Protein AF-A0A931CNA1-F1 (afdb_monomer_lite)

Organism: NCBI:txid2935737

Sequence (121 aa):
MSKTGTVSLHSNSYEVDPLLAGTTVELVYGPFDLDGDITVNNHQGNPAGTAKPVNIGRHVHAKVTNAVKDNDTAANISTGINYLDFVATRHRQSLTAAPISFADIHEQNTSIGTEPKDDFQ

Structure (mmCIF, N/CA/C/O backbone):
data_AF-A0A931CNA1-F1
#
_entry.id   AF-A0A931CNA1-F1
#
loop_
_atom_site.group_PDB
_atom_site.id
_atom_site.type_symbol
_atom_site.label_atom_id
_atom_site.label_alt_id
_atom_site.label_comp_id
_atom_site.label_asym_id
_atom_site.label_entity_id
_atom_site.label_seq_id
_atom_site.pdbx_PDB_ins_code
_atom_site.Cartn_x
_atom_site.Cartn_y
_atom_site.Cartn_z
_atom_site.occupancy
_atom_site.B_iso_or_equiv
_atom_site.auth_seq_id
_atom_site.auth_comp_id
_atom_site.auth_asym_id
_atom_site.auth_atom_id
_atom_site.pdbx_PDB_model_num
ATOM 1 N N . MET A 1 1 ? -10.492 -17.160 24.725 1.00 32.91 1 MET A N 1
ATOM 2 C CA . MET A 1 1 ? -10.740 -16.676 23.351 1.00 32.91 1 MET A CA 1
ATOM 3 C C . MET A 1 1 ? -10.072 -15.320 23.217 1.00 32.91 1 MET A C 1
ATOM 5 O O . MET A 1 1 ? -10.343 -14.472 24.056 1.00 32.91 1 MET A O 1
ATOM 9 N N . SER A 1 2 ? -9.144 -15.151 22.271 1.00 45.97 2 SER A N 1
ATOM 10 C CA . SER A 1 2 ? -8.494 -13.853 22.036 1.00 45.97 2 SER A CA 1
ATOM 11 C C . SER A 1 2 ? -9.507 -12.921 21.373 1.00 45.97 2 SER A C 1
ATOM 13 O O . SER A 1 2 ? -10.116 -13.302 20.375 1.00 45.97 2 SER A O 1
ATOM 15 N N . LYS A 1 3 ? -9.775 -11.759 21.970 1.00 56.44 3 LYS A N 1
ATOM 16 C CA . LYS A 1 3 ? -10.768 -10.800 21.473 1.00 56.44 3 LYS A CA 1
ATOM 17 C C . LYS A 1 3 ? -10.078 -9.866 20.483 1.00 56.44 3 LYS A C 1
ATOM 19 O O . LYS A 1 3 ? -9.614 -8.805 20.870 1.00 56.44 3 LYS A O 1
ATOM 24 N N . THR A 1 4 ? -9.946 -10.289 19.234 1.00 63.53 4 THR A N 1
ATOM 25 C CA . THR A 1 4 ? -9.288 -9.483 18.201 1.00 63.53 4 THR A CA 1
ATOM 26 C C . THR A 1 4 ? -10.152 -8.273 17.829 1.00 63.53 4 THR A C 1
ATOM 28 O O . THR A 1 4 ? -11.357 -8.417 17.615 1.00 63.53 4 THR A O 1
ATOM 31 N N . GLY A 1 5 ? -9.557 -7.078 17.778 1.00 80.00 5 GLY A N 1
ATOM 32 C CA . GLY A 1 5 ? -10.201 -5.889 17.223 1.00 80.00 5 GLY A CA 1
ATOM 33 C C . GLY A 1 5 ? -10.021 -5.882 15.708 1.00 80.00 5 GLY A C 1
ATOM 34 O O . GLY A 1 5 ? -8.894 -5.818 15.229 1.00 80.00 5 GLY A O 1
ATOM 35 N N . THR A 1 6 ? -11.105 -5.965 14.938 1.00 84.75 6 THR A N 1
ATOM 36 C CA . THR A 1 6 ? -11.053 -5.880 13.469 1.00 84.75 6 THR A CA 1
ATOM 37 C C . THR A 1 6 ? -11.851 -4.675 13.001 1.00 84.75 6 THR A C 1
ATOM 39 O O . THR A 1 6 ? -12.973 -4.455 13.457 1.00 84.75 6 THR A O 1
ATOM 42 N N . VAL A 1 7 ? -11.279 -3.909 12.076 1.00 86.25 7 VAL A N 1
ATOM 43 C CA . VAL A 1 7 ? -11.902 -2.732 11.464 1.00 86.25 7 VAL A CA 1
ATOM 44 C C . VAL A 1 7 ? -11.904 -2.870 9.946 1.00 86.25 7 VAL A C 1
ATOM 46 O O . VAL A 1 7 ? -11.016 -3.492 9.365 1.00 86.25 7 VAL A O 1
ATOM 49 N N . SER A 1 8 ? -12.923 -2.315 9.294 1.00 86.00 8 SER A N 1
ATOM 50 C CA . SER A 1 8 ? -13.053 -2.337 7.835 1.00 86.00 8 SER A CA 1
ATOM 51 C C . SER A 1 8 ? -12.809 -0.948 7.251 1.00 86.00 8 SER A C 1
ATOM 53 O O . SER A 1 8 ? -13.367 0.033 7.738 1.00 86.00 8 SER A O 1
ATOM 55 N N . LEU A 1 9 ? -12.008 -0.868 6.190 1.00 85.56 9 LEU A N 1
ATOM 56 C CA . LEU A 1 9 ? -11.682 0.362 5.466 1.00 85.56 9 LEU A CA 1
ATOM 57 C C . LEU A 1 9 ? -11.598 0.039 3.969 1.00 85.56 9 LEU A C 1
ATOM 59 O O . LEU A 1 9 ? -10.847 -0.844 3.582 1.00 85.56 9 LEU A O 1
ATOM 63 N N . HIS A 1 10 ? -12.358 0.732 3.116 1.00 79.56 10 HIS A N 1
ATOM 64 C CA . HIS A 1 10 ? -12.372 0.510 1.654 1.00 79.56 10 HIS A CA 1
ATOM 65 C C . HIS A 1 10 ? -12.577 -0.955 1.215 1.00 79.56 10 HIS A C 1
ATOM 67 O O . HIS A 1 10 ? -12.004 -1.394 0.225 1.00 79.56 10 HIS A O 1
ATOM 73 N N . SER A 1 11 ? -13.422 -1.711 1.924 1.00 79.62 11 SER A N 1
ATOM 74 C CA . SER A 1 11 ? -13.625 -3.167 1.735 1.00 79.62 11 SER A CA 1
ATOM 75 C C . SER A 1 11 ? -12.432 -4.050 2.123 1.00 79.62 11 SER A C 1
ATOM 77 O O . SER A 1 11 ? -12.532 -5.272 2.039 1.00 79.62 11 SER A O 1
ATOM 79 N N . ASN A 1 12 ? -11.345 -3.452 2.609 1.00 84.44 12 ASN A N 1
ATOM 80 C CA . ASN A 1 12 ? -10.248 -4.153 3.254 1.00 84.44 12 ASN A CA 1
ATOM 81 C C . ASN A 1 12 ? -10.547 -4.319 4.745 1.00 84.44 12 ASN A C 1
ATOM 83 O O . ASN A 1 12 ? -11.297 -3.543 5.345 1.00 84.44 12 ASN A O 1
ATOM 87 N N . SER A 1 13 ? -9.947 -5.340 5.346 1.00 88.06 13 SER A N 1
ATOM 88 C CA . SER A 1 13 ? -10.046 -5.615 6.778 1.00 88.06 13 SER A CA 1
ATOM 89 C C . SER A 1 13 ? -8.675 -5.511 7.423 1.00 88.06 13 SER A C 1
ATOM 91 O O . SER A 1 13 ? -7.717 -6.118 6.937 1.00 88.06 13 SER A O 1
ATOM 93 N N . TYR A 1 14 ? -8.607 -4.782 8.533 1.00 87.94 14 TYR A N 1
ATOM 94 C CA . TYR A 1 14 ? -7.389 -4.567 9.300 1.00 87.94 14 TYR A CA 1
ATOM 95 C C . TYR A 1 14 ? -7.575 -5.020 10.745 1.00 87.94 14 TYR A C 1
ATOM 97 O O . TYR A 1 14 ? -8.630 -4.825 11.354 1.00 87.94 14 TYR A O 1
ATOM 105 N N . GLU A 1 15 ? -6.534 -5.626 11.293 1.00 88.94 15 GLU A N 1
ATOM 106 C CA . GLU A 1 15 ? -6.423 -5.988 12.696 1.00 88.94 15 GLU A CA 1
ATOM 107 C C . GLU A 1 15 ? -5.805 -4.823 13.470 1.00 88.94 15 GLU A C 1
ATOM 109 O O . GLU A 1 15 ? -4.766 -4.281 13.088 1.00 88.94 15 GLU A O 1
ATOM 114 N N . VAL A 1 16 ? -6.464 -4.437 14.556 1.00 87.75 16 VAL A N 1
ATOM 115 C CA . VAL A 1 16 ? -6.004 -3.418 15.502 1.00 87.75 16 VAL A CA 1
ATOM 116 C C . VAL A 1 16 ? -5.776 -4.055 16.868 1.00 87.75 16 VAL A C 1
ATOM 118 O O . VAL A 1 16 ? -6.155 -5.204 17.105 1.00 87.75 16 VAL A O 1
ATOM 121 N N . ASP A 1 17 ? -5.169 -3.299 17.783 1.00 85.38 17 ASP A N 1
ATOM 122 C CA . ASP A 1 17 ? -4.959 -3.760 19.153 1.00 85.38 17 ASP A CA 1
ATOM 123 C C . ASP A 1 17 ? -6.296 -4.218 19.789 1.00 85.38 17 ASP A C 1
ATOM 125 O O . ASP A 1 17 ? -7.261 -3.446 19.822 1.00 85.38 17 ASP A O 1
ATOM 129 N N . PRO A 1 18 ? -6.377 -5.457 20.315 1.00 84.19 18 PRO A N 1
ATOM 130 C CA . PRO A 1 18 ? -7.500 -5.955 21.110 1.00 84.19 18 PRO A CA 1
ATOM 131 C C . PRO A 1 18 ? -8.019 -5.005 22.199 1.00 84.19 18 PRO A C 1
ATOM 133 O O . PRO A 1 18 ? -9.212 -5.022 22.506 1.00 84.19 18 PRO A O 1
ATOM 136 N N . LEU A 1 19 ? -7.157 -4.172 22.791 1.00 84.38 19 LEU A N 1
ATOM 137 C CA . LEU A 1 19 ? -7.530 -3.182 23.809 1.00 84.38 19 LEU A CA 1
ATOM 138 C C . LEU A 1 19 ? -8.435 -2.072 23.256 1.00 84.38 19 LEU A C 1
ATOM 140 O O . LEU A 1 19 ? -9.178 -1.450 24.014 1.00 84.38 19 LEU A O 1
ATOM 144 N N . LEU A 1 20 ? -8.407 -1.852 21.941 1.00 81.31 20 LEU A N 1
ATOM 145 C CA . LEU A 1 20 ? -9.260 -0.905 21.223 1.00 81.31 20 LEU A CA 1
ATOM 146 C C . LEU A 1 20 ? -10.570 -1.555 20.738 1.00 81.31 20 LEU A C 1
ATOM 148 O O . LEU A 1 20 ? -11.403 -0.906 20.108 1.00 81.31 20 LEU A O 1
ATOM 152 N N . ALA A 1 21 ? -10.797 -2.841 21.022 1.00 81.06 21 ALA A N 1
ATOM 153 C CA . ALA A 1 21 ? -12.013 -3.524 20.603 1.00 81.06 21 ALA A CA 1
ATOM 154 C C . ALA A 1 21 ? -13.252 -2.957 21.323 1.00 81.06 21 ALA A C 1
ATOM 156 O O . ALA A 1 21 ? -13.421 -3.117 22.535 1.00 81.06 21 ALA A O 1
ATOM 157 N N . GLY A 1 22 ? -14.171 -2.369 20.552 1.00 79.38 22 GLY A N 1
ATOM 158 C CA . GLY A 1 22 ? -15.407 -1.763 21.058 1.00 79.38 22 GLY A CA 1
ATOM 159 C C . GLY A 1 22 ? -15.316 -0.258 21.318 1.00 79.38 22 GLY A C 1
ATOM 160 O O . GLY A 1 22 ? -16.266 0.311 21.852 1.00 79.38 22 GLY A O 1
ATOM 161 N N . THR A 1 23 ? -14.212 0.388 20.938 1.00 83.69 23 THR A N 1
ATOM 162 C CA . THR A 1 23 ? -14.068 1.847 20.954 1.00 83.69 23 THR A CA 1
ATOM 163 C C . THR A 1 23 ? -13.988 2.403 19.532 1.00 83.69 23 THR A C 1
ATOM 165 O O . THR A 1 23 ? -13.645 1.697 18.583 1.00 83.69 23 THR A O 1
ATOM 168 N N . THR A 1 24 ? -14.344 3.679 19.370 1.00 86.25 24 THR A N 1
ATOM 169 C CA . THR A 1 24 ? -14.180 4.384 18.094 1.00 86.25 24 THR A CA 1
ATOM 170 C C . THR A 1 24 ? -12.717 4.783 17.919 1.00 86.25 24 THR A C 1
ATOM 172 O O . THR A 1 24 ? -12.126 5.395 18.812 1.00 86.25 24 THR A O 1
ATOM 175 N N . VAL A 1 25 ? -12.154 4.457 16.758 1.00 89.00 25 VAL A N 1
ATOM 176 C CA . VAL A 1 25 ? -10.773 4.768 16.377 1.00 89.00 25 VAL A CA 1
ATOM 177 C C . VAL A 1 25 ? -10.748 5.490 15.036 1.00 89.00 25 VAL A C 1
ATOM 179 O O . VAL A 1 25 ? -11.625 5.287 14.196 1.00 89.00 25 VAL A O 1
ATOM 182 N N . GLU A 1 26 ? -9.733 6.317 14.831 1.00 90.94 26 GLU A N 1
ATOM 183 C CA . GLU A 1 26 ? -9.472 6.986 13.562 1.00 90.94 26 GLU A CA 1
ATOM 184 C C . GLU A 1 26 ? -8.338 6.264 12.831 1.00 90.94 26 GLU A C 1
ATOM 186 O O . GLU A 1 26 ? -7.327 5.902 13.432 1.00 90.94 26 GLU A O 1
ATOM 191 N N . LEU A 1 27 ? -8.510 6.048 11.528 1.00 90.31 27 LEU A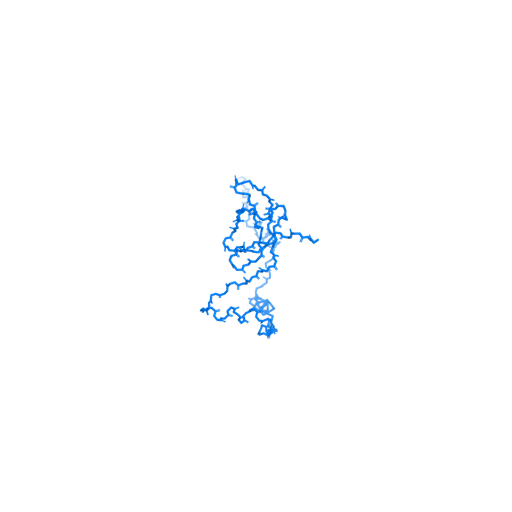 N 1
ATOM 192 C CA . LEU A 1 27 ? -7.527 5.391 10.668 1.00 90.31 27 LEU A CA 1
ATOM 193 C C . LEU A 1 27 ? -6.925 6.436 9.732 1.00 90.31 27 LEU A C 1
ATOM 195 O O . LEU A 1 27 ? -7.627 6.989 8.883 1.00 90.31 27 LEU A O 1
ATOM 199 N N . VAL A 1 28 ? -5.628 6.691 9.876 1.00 90.81 28 VAL A N 1
ATOM 200 C CA . VAL A 1 28 ? -4.866 7.580 8.995 1.00 90.81 28 VAL A CA 1
ATOM 201 C C . VAL A 1 28 ? -4.113 6.721 7.989 1.00 90.81 28 VAL A C 1
ATOM 203 O O . VAL A 1 28 ? -3.311 5.869 8.369 1.00 90.81 28 VAL A O 1
ATOM 206 N N . TYR A 1 29 ? -4.388 6.940 6.707 1.00 89.00 29 TYR A N 1
ATOM 207 C CA . TYR A 1 29 ? -3.819 6.173 5.602 1.00 89.00 29 TYR A CA 1
ATOM 208 C C . TYR A 1 29 ? -3.582 7.074 4.385 1.00 89.00 29 TYR A C 1
ATOM 210 O O . TYR A 1 29 ? -4.208 8.129 4.235 1.00 89.00 29 TYR A O 1
ATOM 218 N N . GLY A 1 30 ? -2.679 6.647 3.503 1.00 86.94 30 GLY A N 1
ATOM 219 C CA . GLY A 1 30 ? -2.495 7.262 2.194 1.00 86.94 30 GLY A CA 1
ATOM 220 C C . GLY A 1 30 ? -3.518 6.710 1.193 1.00 86.94 30 GLY A C 1
ATOM 221 O O . GLY A 1 30 ? -3.671 5.497 1.098 1.00 86.94 30 GLY A O 1
ATOM 222 N N . PRO A 1 31 ? -4.199 7.542 0.384 1.00 82.19 31 PRO A N 1
ATOM 223 C CA . PRO A 1 31 ? -5.253 7.069 -0.524 1.00 82.19 31 PRO A CA 1
ATOM 224 C C . PRO A 1 31 ? -4.764 6.099 -1.614 1.00 82.19 31 PRO A C 1
ATOM 226 O O . PRO A 1 31 ? -5.571 5.370 -2.184 1.00 82.19 31 PRO A O 1
ATOM 229 N N . PHE A 1 32 ? -3.463 6.094 -1.913 1.00 78.94 32 PHE A N 1
ATOM 230 C CA . PHE A 1 32 ? -2.850 5.227 -2.926 1.00 78.94 32 PHE A CA 1
ATOM 231 C C . PHE A 1 32 ? -2.073 4.049 -2.332 1.00 78.94 32 PHE A C 1
ATOM 233 O O . PHE A 1 32 ? -1.622 3.192 -3.085 1.00 78.94 32 PHE A O 1
ATOM 240 N N . ASP A 1 33 ? -1.917 4.013 -1.008 1.00 79.38 33 ASP A N 1
ATOM 241 C CA . ASP A 1 33 ? -1.150 2.994 -0.303 1.00 79.38 33 ASP A CA 1
ATOM 242 C C . ASP A 1 33 ? -1.967 2.460 0.878 1.00 79.38 33 ASP A C 1
ATOM 244 O O . ASP A 1 33 ? -1.902 2.960 2.001 1.00 79.38 33 ASP A O 1
ATOM 248 N N . LEU A 1 34 ? -2.807 1.472 0.567 1.00 81.62 34 LEU A N 1
ATOM 249 C CA . LEU A 1 34 ? -3.640 0.751 1.533 1.00 81.62 34 LEU A CA 1
ATOM 250 C C . LEU A 1 34 ? -2.935 -0.495 2.100 1.00 81.62 34 LEU A C 1
ATOM 252 O O . LEU A 1 34 ? -3.476 -1.124 3.014 1.00 81.62 34 LEU A O 1
ATOM 256 N N . ASP A 1 35 ? -1.763 -0.836 1.555 1.00 76.81 35 ASP A N 1
ATOM 257 C CA . ASP A 1 35 ? -0.927 -1.972 1.963 1.00 76.81 35 ASP A CA 1
ATOM 258 C C . ASP A 1 35 ? 0.160 -1.543 2.961 1.00 76.81 35 ASP A C 1
ATOM 260 O O . ASP A 1 35 ? 0.673 -2.378 3.709 1.00 76.81 35 ASP A O 1
ATOM 264 N N . GLY A 1 36 ? 0.507 -0.253 2.969 1.00 75.38 36 GLY A N 1
ATOM 265 C CA . GLY A 1 36 ? 1.474 0.359 3.872 1.00 75.38 36 GLY A CA 1
ATOM 266 C C . GLY A 1 36 ? 0.979 0.576 5.307 1.00 75.38 36 GLY A C 1
ATOM 267 O O . GLY A 1 36 ? -0.041 0.044 5.750 1.00 75.38 36 GLY A O 1
ATOM 268 N N . ASP A 1 37 ? 1.739 1.377 6.057 1.00 80.62 37 ASP A N 1
ATOM 269 C CA . ASP A 1 37 ? 1.502 1.618 7.482 1.00 80.62 37 ASP A CA 1
ATOM 270 C C . ASP A 1 37 ? 0.251 2.477 7.719 1.00 80.62 37 ASP A C 1
ATOM 272 O O . ASP A 1 37 ? 0.258 3.702 7.567 1.00 80.62 37 ASP A O 1
ATOM 276 N N . ILE A 1 38 ? -0.829 1.834 8.162 1.00 86.75 38 ILE A N 1
ATOM 277 C CA . ILE A 1 38 ? -2.051 2.522 8.581 1.00 86.75 38 ILE A CA 1
ATOM 278 C C . ILE A 1 38 ? -1.966 2.832 10.069 1.00 86.75 38 ILE A C 1
ATOM 280 O O . ILE A 1 38 ? -1.977 1.932 10.913 1.00 86.75 38 ILE A O 1
ATOM 284 N N . THR A 1 39 ? -1.919 4.118 10.404 1.00 89.62 39 THR A N 1
ATOM 285 C CA . THR A 1 39 ? -1.859 4.562 11.801 1.00 89.62 39 THR A CA 1
ATOM 286 C C . THR A 1 39 ? -3.257 4.567 12.406 1.00 89.62 39 THR A C 1
ATOM 288 O O . THR A 1 39 ? -4.200 5.100 11.819 1.00 89.62 39 THR A O 1
ATOM 291 N N . VAL A 1 40 ? -3.383 3.989 13.596 1.00 89.50 40 VAL A N 1
ATOM 292 C CA . VAL A 1 40 ? -4.609 3.984 14.391 1.00 89.50 40 VAL A CA 1
ATOM 293 C C . VAL A 1 40 ? -4.474 5.041 15.473 1.00 89.50 40 VAL A C 1
ATOM 295 O O . VAL A 1 40 ? -3.611 4.932 16.344 1.00 89.50 40 VAL A O 1
ATOM 298 N N . ASN A 1 41 ? -5.356 6.031 15.455 1.00 89.69 41 ASN A N 1
ATOM 299 C CA . ASN A 1 41 ? -5.495 7.004 16.528 1.00 89.69 41 ASN A CA 1
ATOM 300 C C . ASN A 1 41 ? -6.735 6.679 17.364 1.00 89.69 41 ASN A C 1
ATOM 302 O O . ASN A 1 41 ? -7.733 6.149 16.871 1.00 89.69 41 ASN A O 1
ATOM 306 N N . ASN A 1 42 ? -6.694 7.009 18.650 1.00 83.12 42 ASN A N 1
ATOM 307 C CA . ASN A 1 42 ? -7.894 6.993 19.474 1.00 83.12 42 ASN A CA 1
ATOM 308 C C . ASN A 1 42 ? -8.825 8.163 19.095 1.00 83.12 42 ASN A C 1
ATOM 310 O O . ASN A 1 42 ? -8.420 9.101 18.414 1.00 83.12 42 ASN A O 1
ATOM 314 N N . HIS A 1 43 ? -10.057 8.161 19.606 1.00 80.19 43 HIS A N 1
ATOM 315 C CA . HIS A 1 43 ? -11.018 9.258 19.407 1.00 80.19 43 HIS A CA 1
ATOM 316 C C . HIS A 1 43 ? -10.521 10.642 19.900 1.00 80.19 43 HIS A C 1
ATOM 318 O O . HIS A 1 43 ? -11.129 11.669 19.619 1.00 80.19 43 HIS A O 1
ATOM 324 N N . GLN A 1 44 ? -9.435 10.705 20.674 1.00 82.56 44 GLN A N 1
ATOM 325 C CA . GLN A 1 44 ? -8.821 11.963 21.113 1.00 82.56 44 GLN A CA 1
ATOM 326 C C . GLN A 1 44 ? -7.686 12.424 20.180 1.00 82.56 44 GLN A C 1
ATOM 328 O O . GLN A 1 44 ? -7.011 13.399 20.502 1.00 82.56 44 GLN A O 1
ATOM 333 N N . GLY A 1 45 ? -7.450 11.728 19.063 1.00 81.94 45 GLY A N 1
ATOM 334 C CA . GLY A 1 45 ? -6.383 12.024 18.106 1.00 81.94 45 GLY A CA 1
ATOM 335 C C . GLY A 1 45 ? -4.988 11.555 18.538 1.00 81.94 45 GLY A C 1
ATOM 336 O O . GLY A 1 45 ? -4.007 11.884 17.875 1.00 81.94 45 GLY A O 1
ATOM 337 N N . ASN A 1 46 ? -4.866 10.791 19.630 1.00 84.75 46 ASN A N 1
ATOM 338 C CA . ASN A 1 46 ? -3.577 10.262 20.080 1.00 84.75 46 ASN A CA 1
ATOM 339 C C . ASN A 1 46 ? -3.256 8.942 19.366 1.00 84.75 46 ASN A C 1
ATOM 341 O O . ASN A 1 46 ? -4.144 8.089 19.269 1.00 84.75 46 ASN A O 1
ATOM 345 N N . PRO A 1 47 ? -1.996 8.719 18.956 1.00 85.19 47 PRO A N 1
ATOM 346 C CA . PRO A 1 47 ? -1.589 7.475 18.319 1.00 85.19 47 PRO A CA 1
ATOM 347 C C . PRO A 1 47 ? -1.748 6.303 19.290 1.00 85.19 47 PRO A C 1
ATOM 349 O O . PRO A 1 47 ? -1.224 6.318 20.405 1.00 85.19 47 PRO A O 1
ATOM 352 N N . ALA A 1 48 ? -2.497 5.296 18.857 1.00 83.56 48 ALA A N 1
ATOM 353 C CA . ALA A 1 48 ? -2.830 4.095 19.615 1.00 83.56 48 ALA A CA 1
ATOM 354 C C . ALA A 1 48 ? -2.185 2.826 19.028 1.00 83.56 48 ALA A C 1
ATO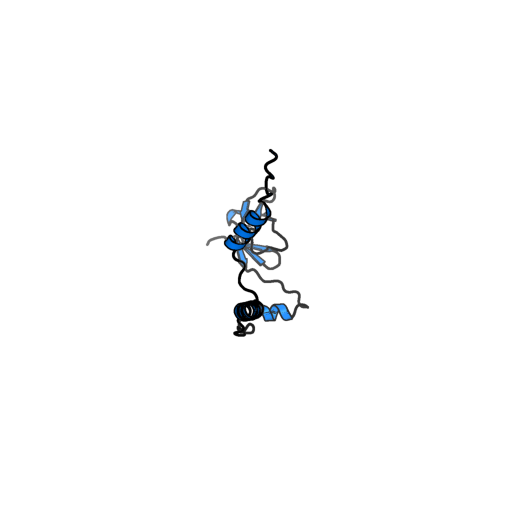M 356 O O . ALA A 1 48 ? -2.235 1.773 19.658 1.00 83.56 48 ALA A O 1
ATOM 357 N N . GLY A 1 49 ? -1.561 2.917 17.850 1.00 85.06 49 GLY A N 1
ATOM 358 C CA . GLY A 1 49 ? -0.802 1.832 17.230 1.00 85.06 49 GLY A CA 1
ATOM 359 C C . GLY A 1 49 ? -0.888 1.853 15.706 1.00 85.06 49 GLY A C 1
ATOM 360 O O . GLY A 1 49 ? -1.314 2.842 15.112 1.00 85.06 49 GLY A O 1
ATOM 361 N N . THR A 1 50 ? -0.511 0.739 15.082 1.00 86.25 50 THR A N 1
ATOM 362 C CA . THR A 1 50 ? -0.581 0.537 13.626 1.00 86.25 50 THR A CA 1
ATOM 363 C C . THR A 1 50 ? -1.510 -0.635 13.328 1.00 86.25 50 THR A C 1
ATOM 365 O O . THR A 1 50 ? -1.459 -1.657 14.018 1.00 86.25 50 THR A O 1
ATOM 368 N N . ALA A 1 51 ? -2.363 -0.496 12.316 1.00 87.94 51 ALA A N 1
ATOM 369 C CA . ALA A 1 51 ? -3.275 -1.545 11.888 1.00 87.94 51 ALA A CA 1
ATOM 370 C C . ALA A 1 51 ? -2.564 -2.508 10.929 1.00 87.94 51 ALA A C 1
ATOM 372 O O . ALA A 1 51 ? -1.877 -2.076 10.004 1.00 87.94 51 ALA A O 1
ATOM 373 N N . LYS A 1 52 ? -2.746 -3.817 11.125 1.00 86.25 52 LYS A N 1
ATOM 374 C CA . LYS A 1 52 ? -2.188 -4.845 10.237 1.00 86.25 52 LYS A CA 1
ATOM 375 C C . LYS A 1 52 ? -3.220 -5.277 9.201 1.00 86.25 52 LYS A C 1
ATOM 377 O O . LYS A 1 52 ? -4.336 -5.620 9.589 1.00 86.25 52 LYS A O 1
ATOM 382 N N . PRO A 1 53 ? -2.888 -5.311 7.906 1.00 84.19 53 PRO A N 1
ATOM 383 C CA . PRO A 1 53 ? -3.818 -5.801 6.902 1.00 84.19 53 PRO A CA 1
ATOM 384 C C . PRO A 1 53 ? -4.067 -7.304 7.041 1.00 84.19 53 PRO A C 1
ATOM 386 O O . PRO A 1 53 ? -3.132 -8.100 7.092 1.00 84.19 53 PRO A O 1
ATOM 389 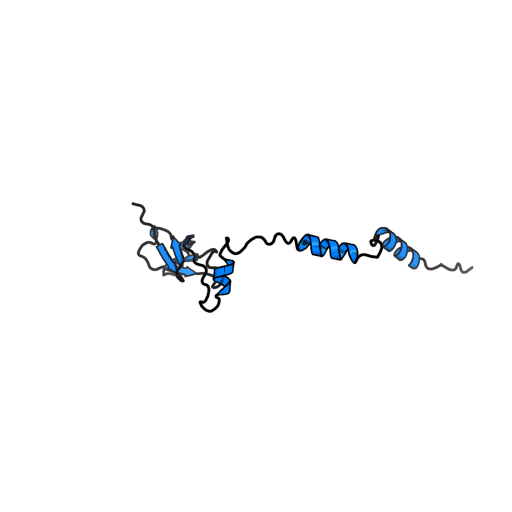N N . VAL A 1 54 ? -5.343 -7.687 7.067 1.00 82.12 54 VAL A N 1
ATOM 390 C CA . VAL A 1 54 ? -5.792 -9.089 7.117 1.00 82.12 54 VAL A CA 1
ATOM 391 C C . VA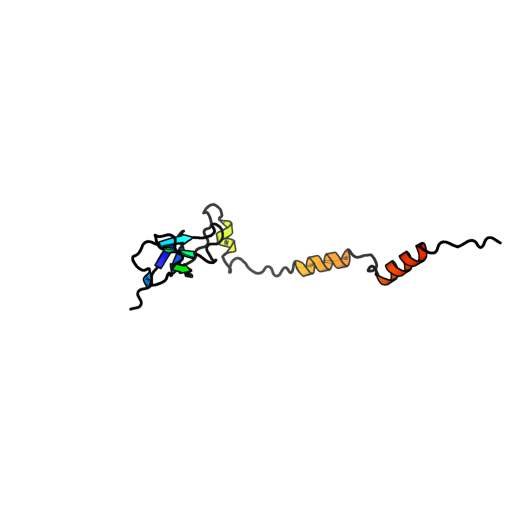L A 1 54 ? -6.300 -9.536 5.751 1.00 82.12 54 VAL A C 1
ATOM 393 O O . VAL A 1 54 ? -5.980 -10.626 5.284 1.00 82.12 54 VAL A O 1
ATOM 396 N N . ASN A 1 55 ? -7.094 -8.689 5.097 1.00 77.94 55 ASN A N 1
ATOM 397 C CA . ASN A 1 55 ? -7.581 -8.920 3.743 1.00 77.94 55 ASN A CA 1
ATOM 398 C C . ASN A 1 55 ? -7.533 -7.597 2.985 1.00 77.94 55 ASN A C 1
ATOM 400 O O . ASN A 1 55 ? -8.232 -6.655 3.363 1.00 77.94 55 ASN A O 1
ATOM 404 N N . ILE A 1 56 ? -6.702 -7.545 1.946 1.00 76.75 56 ILE A N 1
ATOM 405 C CA . ILE A 1 56 ? -6.618 -6.407 1.039 1.00 76.75 56 ILE A CA 1
ATOM 406 C C . ILE A 1 56 ? -7.030 -6.875 -0.352 1.00 76.75 56 ILE A C 1
ATOM 408 O O . ILE A 1 56 ? -6.375 -7.722 -0.965 1.00 76.75 56 ILE A O 1
ATOM 412 N N . GLY A 1 57 ? -8.125 -6.314 -0.853 1.00 70.25 57 GLY A N 1
ATOM 413 C CA . GLY A 1 57 ? -8.539 -6.483 -2.235 1.00 70.25 57 GLY A CA 1
ATOM 414 C C . GLY A 1 57 ? -7.955 -5.374 -3.103 1.00 70.25 57 GLY A C 1
ATOM 415 O O . GLY A 1 57 ? -8.077 -4.193 -2.785 1.00 70.25 57 GLY A O 1
ATOM 416 N N . ARG A 1 58 ? -7.387 -5.723 -4.262 1.00 68.69 58 ARG A N 1
ATOM 417 C CA . ARG A 1 58 ? -7.129 -4.722 -5.304 1.00 68.69 58 ARG A CA 1
ATOM 418 C C . ARG A 1 58 ? -8.463 -4.246 -5.869 1.00 68.69 58 ARG A C 1
ATOM 420 O O . ARG A 1 58 ? -9.175 -5.017 -6.511 1.00 68.69 58 ARG A O 1
ATOM 427 N N . HIS A 1 59 ? -8.797 -2.975 -5.660 1.00 64.75 59 HIS A N 1
ATOM 428 C CA . HIS A 1 59 ? -9.985 -2.397 -6.274 1.00 64.75 59 HIS A CA 1
ATOM 429 C C . HIS A 1 59 ? -9.691 -2.027 -7.730 1.00 64.75 59 HIS A C 1
ATOM 431 O O . HIS A 1 59 ? -8.997 -1.056 -8.028 1.00 64.75 59 HIS A O 1
ATOM 437 N N . VAL A 1 60 ? -10.232 -2.820 -8.649 1.00 63.16 60 VAL A N 1
ATOM 438 C CA . VAL A 1 60 ? -10.232 -2.535 -10.083 1.00 63.16 60 VAL A CA 1
ATOM 439 C C . VAL A 1 60 ? -11.619 -2.064 -10.477 1.00 63.16 60 VAL A C 1
ATOM 441 O O . VAL A 1 60 ? -12.609 -2.768 -10.297 1.00 63.16 60 VAL A O 1
ATOM 444 N N . HIS A 1 61 ? -11.699 -0.844 -11.006 1.00 60.41 61 HIS A N 1
ATOM 445 C CA . HIS A 1 61 ? -12.961 -0.304 -11.495 1.00 60.41 61 HIS A CA 1
ATOM 446 C C . HIS A 1 61 ? -13.531 -1.238 -12.574 1.00 60.41 61 HIS A C 1
ATOM 448 O O . HIS A 1 61 ? -12.793 -1.672 -13.454 1.00 60.41 61 HIS A O 1
ATOM 454 N N . ALA A 1 62 ? -14.839 -1.517 -12.555 1.00 62.38 62 ALA A N 1
ATOM 455 C CA . ALA A 1 62 ? -15.465 -2.511 -13.442 1.00 62.38 62 ALA A CA 1
ATOM 456 C C . ALA A 1 62 ? -15.222 -2.251 -14.945 1.00 62.38 62 ALA A C 1
ATOM 458 O O . ALA A 1 62 ? -15.164 -3.175 -15.752 1.00 62.38 62 ALA A O 1
ATOM 459 N N . LYS A 1 63 ? -15.021 -0.980 -15.321 1.00 68.12 63 LYS A N 1
ATOM 460 C CA . LYS A 1 63 ? -14.668 -0.565 -16.694 1.00 68.12 63 LYS A CA 1
ATOM 461 C C . LYS A 1 63 ? -13.215 -0.886 -17.091 1.00 68.12 63 LYS A C 1
ATOM 463 O O . LYS A 1 63 ? -12.852 -0.745 -18.252 1.00 68.12 63 LYS A O 1
ATOM 468 N N . VAL A 1 64 ? -12.381 -1.304 -16.143 1.00 65.50 64 VAL A N 1
ATOM 469 C CA . VAL A 1 64 ? -10.979 -1.701 -16.331 1.00 65.50 64 VAL A CA 1
ATOM 470 C C . VAL A 1 64 ? -10.913 -3.229 -16.402 1.00 65.50 64 VAL A C 1
ATOM 472 O O . VAL A 1 64 ? -10.277 -3.902 -15.595 1.00 65.50 64 VAL A O 1
ATOM 475 N N . THR A 1 65 ? -11.597 -3.790 -17.400 1.00 62.41 65 THR A N 1
ATOM 476 C CA . THR A 1 65 ? -11.720 -5.241 -17.623 1.00 62.41 65 THR A CA 1
ATOM 477 C C . THR A 1 65 ? -10.361 -5.934 -17.790 1.00 62.41 65 THR A C 1
ATOM 479 O O . THR A 1 65 ? -10.205 -7.096 -17.427 1.00 62.41 65 THR A O 1
ATOM 482 N N . ASN A 1 66 ? -9.347 -5.210 -18.276 1.00 62.81 66 ASN A N 1
ATOM 483 C CA . ASN A 1 66 ? -8.003 -5.750 -18.493 1.00 62.81 66 ASN A CA 1
ATOM 484 C C . ASN A 1 66 ? -7.213 -5.959 -17.193 1.00 62.81 66 ASN A C 1
ATOM 486 O O . ASN A 1 66 ? -6.366 -6.843 -17.148 1.00 62.81 66 ASN A O 1
ATOM 490 N N . ALA A 1 67 ? -7.495 -5.196 -16.133 1.00 60.03 67 ALA A N 1
ATOM 491 C CA . ALA A 1 67 ? -6.730 -5.292 -14.889 1.00 60.03 67 ALA A CA 1
ATOM 492 C C . ALA A 1 67 ? -7.055 -6.567 -14.088 1.00 60.03 67 ALA A C 1
ATOM 494 O O . ALA A 1 67 ? -6.197 -7.092 -13.387 1.00 60.03 67 ALA A O 1
ATOM 495 N N . VAL A 1 68 ? -8.263 -7.119 -14.251 1.00 61.03 68 VAL A N 1
ATOM 496 C CA . VAL A 1 68 ? -8.618 -8.447 -13.715 1.00 61.03 68 VAL A CA 1
ATOM 497 C C . VAL A 1 68 ? -7.803 -9.548 -14.404 1.00 61.03 68 VAL A C 1
ATOM 499 O O . VAL A 1 68 ? -7.392 -10.506 -13.760 1.00 61.03 68 VAL A O 1
ATOM 502 N N . LYS A 1 69 ? -7.537 -9.386 -15.706 1.00 59.94 69 LYS A N 1
ATOM 503 C CA . LYS A 1 69 ? -6.788 -10.342 -16.533 1.00 59.94 69 LYS A CA 1
ATOM 504 C C . LYS A 1 69 ? -5.281 -10.311 -16.261 1.00 59.94 69 LYS A C 1
ATOM 506 O O . LYS A 1 69 ? -4.628 -11.336 -16.378 1.00 59.94 69 LYS A O 1
ATOM 511 N N . ASP A 1 70 ? -4.749 -9.148 -15.892 1.00 60.88 70 ASP A N 1
ATOM 512 C CA . ASP A 1 70 ? -3.335 -8.957 -15.536 1.00 60.88 70 ASP A CA 1
ATOM 513 C C . ASP A 1 70 ? -2.973 -9.612 -14.191 1.00 60.88 70 ASP A C 1
ATOM 515 O O . ASP A 1 70 ? -1.870 -10.122 -14.008 1.00 60.88 70 ASP A O 1
ATOM 519 N N . ASN A 1 71 ? -3.934 -9.663 -13.261 1.00 61.50 71 ASN A N 1
ATOM 520 C CA . ASN A 1 71 ? -3.765 -10.315 -11.961 1.00 61.50 71 ASN A CA 1
ATOM 521 C C . ASN A 1 71 ? -3.917 -11.848 -12.023 1.00 61.50 71 ASN A C 1
ATOM 523 O O . ASN A 1 71 ? -3.636 -12.537 -11.043 1.00 61.50 71 ASN A O 1
ATOM 527 N N . ASP A 1 72 ? -4.377 -12.386 -13.155 1.00 63.69 72 ASP A N 1
ATOM 528 C CA . ASP A 1 72 ? -4.458 -13.822 -13.388 1.00 63.69 72 ASP A CA 1
ATOM 529 C C . ASP A 1 72 ? -3.081 -14.348 -13.813 1.00 63.69 72 ASP A C 1
ATOM 531 O O . ASP A 1 72 ? -2.661 -14.242 -14.967 1.00 63.69 72 ASP A O 1
ATOM 535 N N . THR A 1 73 ? -2.363 -14.935 -12.855 1.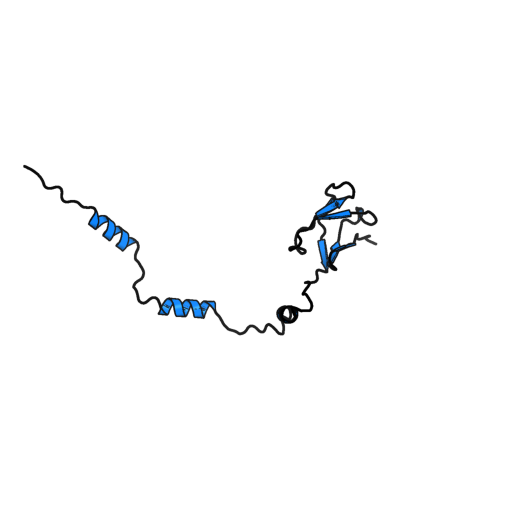00 60.16 73 THR A N 1
ATOM 536 C CA . THR A 1 73 ? -1.028 -15.511 -13.068 1.00 60.16 73 THR A CA 1
ATOM 537 C C . THR A 1 73 ? -1.040 -16.657 -14.089 1.00 60.16 73 THR A C 1
ATOM 539 O O . THR A 1 73 ? -0.006 -16.941 -14.686 1.00 60.16 73 THR A O 1
ATOM 542 N N . ALA A 1 74 ? -2.190 -17.302 -14.332 1.00 61.72 74 ALA A N 1
ATOM 543 C CA . ALA A 1 74 ? -2.327 -18.329 -15.364 1.00 61.72 74 ALA A CA 1
ATOM 544 C C . ALA A 1 74 ? -2.500 -17.726 -16.770 1.00 61.72 74 ALA A C 1
ATOM 546 O O . ALA A 1 74 ? -2.081 -18.335 -17.755 1.00 61.72 74 ALA A O 1
ATOM 547 N N . ALA A 1 75 ? -3.080 -16.526 -16.871 1.00 60.56 75 ALA A N 1
ATOM 548 C CA . ALA A 1 75 ? -3.186 -15.775 -18.122 1.00 60.56 75 ALA A CA 1
ATOM 549 C C . ALA A 1 75 ? -1.900 -15.003 -18.458 1.00 60.56 75 ALA A C 1
ATOM 551 O O . ALA A 1 75 ? -1.598 -14.798 -19.636 1.00 60.56 75 ALA A O 1
ATOM 552 N N . ASN A 1 76 ? -1.123 -14.609 -17.446 1.00 59.91 76 ASN A N 1
ATOM 553 C CA . ASN A 1 76 ? 0.188 -13.983 -17.606 1.00 59.91 76 ASN A CA 1
ATOM 554 C C . ASN A 1 76 ? 1.278 -15.045 -17.827 1.00 59.91 76 ASN A C 1
ATOM 556 O O . ASN A 1 76 ? 2.202 -15.229 -17.033 1.00 59.91 76 ASN A O 1
ATOM 560 N N . ILE A 1 77 ? 1.134 -15.798 -18.918 1.00 64.31 77 ILE A N 1
ATOM 561 C CA . ILE A 1 77 ? 2.175 -16.709 -19.383 1.00 64.31 77 ILE A CA 1
ATOM 562 C C . ILE A 1 77 ? 3.429 -15.900 -19.713 1.00 64.31 77 ILE A C 1
ATOM 564 O O . ILE A 1 77 ? 3.396 -14.987 -20.539 1.00 64.31 77 ILE A O 1
ATOM 568 N N . SER A 1 78 ? 4.548 -16.261 -19.081 1.00 68.81 78 SER A N 1
ATOM 569 C CA . SER A 1 78 ? 5.854 -15.712 -19.437 1.00 68.81 78 SER A CA 1
ATOM 570 C C . SER A 1 78 ? 6.075 -15.951 -20.925 1.00 68.81 78 SER A C 1
ATOM 572 O O . SER A 1 78 ? 6.210 -17.089 -21.372 1.00 68.81 78 SER A O 1
ATOM 574 N N . THR A 1 79 ? 6.081 -14.874 -21.707 1.00 77.19 79 THR A N 1
ATOM 575 C CA . THR A 1 79 ? 6.184 -14.932 -23.171 1.00 77.19 79 THR A CA 1
ATOM 576 C C . THR A 1 79 ? 7.520 -15.516 -23.638 1.00 77.19 79 THR A C 1
ATOM 578 O O . THR A 1 79 ? 7.710 -15.742 -24.830 1.00 77.19 79 THR A O 1
ATOM 581 N N . GLY A 1 80 ? 8.467 -15.731 -22.714 1.00 81.50 80 GLY A N 1
ATOM 582 C CA . GLY A 1 80 ? 9.833 -16.158 -23.002 1.00 81.50 80 GLY A CA 1
ATOM 583 C C . GLY A 1 80 ? 10.667 -15.074 -23.690 1.00 81.50 80 GLY A C 1
ATOM 584 O O . GLY A 1 80 ? 11.822 -15.317 -24.030 1.00 81.50 80 GLY A O 1
ATOM 585 N N . ILE A 1 81 ? 10.109 -13.875 -23.898 1.00 85.25 81 ILE A N 1
ATOM 586 C CA . ILE A 1 81 ? 10.789 -12.787 -24.597 1.00 85.25 81 ILE A CA 1
ATOM 587 C C . ILE A 1 81 ? 11.715 -12.071 -23.615 1.00 85.25 81 ILE A C 1
ATOM 589 O O . ILE A 1 81 ? 11.282 -11.299 -22.760 1.00 85.25 81 ILE A O 1
ATOM 593 N N . ASN A 1 82 ? 13.019 -12.296 -23.769 1.00 84.25 82 ASN A N 1
ATOM 594 C CA . ASN A 1 82 ? 14.040 -11.553 -23.042 1.00 84.25 82 ASN A CA 1
ATOM 595 C C . ASN A 1 82 ? 14.319 -10.214 -23.743 1.00 84.25 82 ASN A C 1
ATOM 597 O O . ASN A 1 82 ? 15.235 -10.080 -24.556 1.00 84.25 82 ASN A O 1
ATOM 601 N N . TYR A 1 83 ? 13.500 -9.210 -23.432 1.00 88.75 83 TYR A N 1
ATOM 602 C CA . TYR A 1 83 ? 13.636 -7.866 -24.000 1.00 88.75 83 TYR A CA 1
ATOM 603 C C . TYR A 1 83 ? 14.998 -7.227 -23.704 1.00 88.75 83 TYR A C 1
ATOM 605 O O . TYR A 1 83 ? 15.510 -6.484 -24.541 1.00 88.75 83 TYR A O 1
ATOM 613 N N . LEU A 1 84 ? 15.603 -7.525 -22.549 1.00 89.75 84 LEU A N 1
ATOM 614 C CA . LEU A 1 84 ? 16.891 -6.950 -22.169 1.00 89.75 84 LEU A CA 1
ATOM 615 C C . LEU A 1 84 ? 18.012 -7.452 -23.082 1.00 89.75 84 LEU A C 1
ATOM 617 O O . LEU A 1 84 ? 18.822 -6.654 -23.550 1.00 89.75 84 LEU A O 1
ATOM 621 N N . ASP A 1 85 ? 18.011 -8.746 -23.398 1.00 90.69 85 ASP A N 1
ATOM 622 C CA . ASP A 1 85 ? 18.980 -9.333 -24.324 1.00 90.69 85 ASP A CA 1
ATOM 623 C C . ASP A 1 85 ? 18.788 -8.824 -25.762 1.00 90.69 85 ASP A C 1
ATOM 625 O O . ASP A 1 85 ? 19.758 -8.514 -26.459 1.00 90.69 85 ASP A O 1
ATOM 629 N N . PHE A 1 86 ? 17.537 -8.628 -26.192 1.00 93.06 86 PHE A N 1
ATOM 630 C CA . PHE A 1 86 ? 17.237 -8.042 -27.500 1.00 93.06 86 PHE A CA 1
ATOM 631 C C . PHE A 1 86 ? 17.759 -6.601 -27.621 1.00 93.06 86 PHE A C 1
ATOM 633 O O . PHE A 1 86 ? 18.420 -6.249 -28.603 1.00 93.06 86 PHE A O 1
ATOM 640 N N . VAL A 1 87 ? 17.520 -5.772 -26.601 1.00 94.38 87 VAL A N 1
ATOM 641 C CA . VAL A 1 87 ? 18.027 -4.393 -26.542 1.00 94.38 87 VAL A CA 1
ATOM 642 C C . VAL A 1 87 ? 19.555 -4.376 -26.477 1.00 94.38 87 VAL A C 1
ATOM 644 O O . VAL A 1 87 ? 20.181 -3.632 -27.232 1.00 94.38 87 VAL A O 1
ATOM 647 N N . ALA A 1 88 ? 20.173 -5.227 -25.653 1.00 92.81 88 ALA A N 1
ATOM 648 C CA . ALA A 1 88 ? 21.628 -5.333 -25.543 1.00 92.81 88 ALA A CA 1
ATOM 649 C C . ALA A 1 88 ? 22.283 -5.789 -26.857 1.00 92.81 88 ALA A C 1
ATOM 651 O O . ALA A 1 88 ? 23.350 -5.302 -27.236 1.00 92.81 88 ALA A O 1
ATOM 652 N N . THR A 1 89 ? 21.647 -6.707 -27.583 1.00 93.44 89 THR A N 1
ATOM 653 C CA . THR A 1 89 ? 22.105 -7.170 -28.898 1.00 93.44 89 THR A CA 1
ATOM 654 C C . THR A 1 89 ? 22.026 -6.058 -29.934 1.00 93.44 89 THR A C 1
ATOM 656 O O . THR A 1 89 ? 23.025 -5.783 -30.599 1.00 93.44 89 THR A O 1
ATOM 659 N N . ARG A 1 90 ? 20.896 -5.347 -30.008 1.00 92.56 90 ARG A N 1
ATOM 660 C CA . ARG A 1 90 ? 20.748 -4.188 -30.898 1.00 92.56 90 ARG A CA 1
ATOM 661 C C . ARG A 1 90 ? 21.760 -3.090 -30.573 1.00 92.56 90 ARG A C 1
ATOM 663 O O . ARG A 1 90 ? 22.351 -2.523 -31.486 1.00 92.56 90 ARG A O 1
ATOM 670 N N . HIS A 1 91 ? 21.983 -2.819 -29.288 1.00 88.94 91 HIS A N 1
ATOM 671 C CA . HIS A 1 91 ? 22.987 -1.864 -28.834 1.00 88.94 91 HIS A CA 1
ATOM 672 C C . HIS A 1 91 ? 24.378 -2.262 -29.343 1.00 88.94 91 HIS A C 1
ATOM 674 O O . HIS A 1 91 ? 25.004 -1.487 -30.058 1.00 88.94 91 HIS A O 1
ATOM 680 N N . ARG A 1 92 ? 24.823 -3.503 -29.100 1.00 87.62 92 ARG A N 1
ATOM 681 C CA . ARG A 1 92 ? 26.119 -4.005 -29.596 1.00 87.62 92 ARG A CA 1
ATOM 682 C C . ARG A 1 92 ? 26.267 -3.901 -31.115 1.00 87.62 92 ARG A C 1
ATOM 684 O O . ARG A 1 92 ? 27.333 -3.534 -31.583 1.00 87.62 92 ARG A O 1
ATOM 691 N N . GLN A 1 93 ? 25.210 -4.188 -31.874 1.00 87.06 93 GLN A N 1
ATOM 692 C CA . GLN A 1 93 ? 25.217 -4.057 -33.336 1.00 87.06 93 GLN A CA 1
ATOM 693 C C . GLN A 1 93 ? 25.271 -2.597 -33.807 1.00 87.06 93 GLN A C 1
ATOM 695 O O . GLN A 1 93 ? 25.822 -2.317 -34.866 1.00 87.06 93 GLN A O 1
ATOM 700 N N . SER A 1 94 ? 24.694 -1.672 -33.036 1.00 85.06 94 SER A N 1
ATOM 701 C CA . SER A 1 94 ? 24.729 -0.237 -33.336 1.00 85.06 94 SER A CA 1
ATOM 702 C C . SER A 1 94 ? 26.067 0.424 -32.997 1.00 85.06 94 SER A C 1
ATOM 704 O O . SER A 1 94 ? 26.393 1.464 -33.564 1.00 85.06 94 SER A O 1
ATOM 706 N N . LEU A 1 95 ? 26.860 -0.177 -32.102 1.00 81.25 95 LEU A N 1
ATOM 707 C CA . LEU A 1 95 ? 28.213 0.279 -31.792 1.00 81.25 95 LEU A CA 1
ATOM 708 C C . LEU A 1 95 ? 29.170 -0.170 -32.907 1.00 81.25 95 LEU A C 1
ATOM 710 O O . LEU A 1 95 ? 29.836 -1.194 -32.809 1.00 81.25 95 LEU A O 1
ATOM 714 N N . THR A 1 96 ? 29.237 0.613 -33.982 1.00 66.88 96 THR A N 1
ATOM 715 C CA . THR A 1 96 ? 30.212 0.440 -35.076 1.00 66.88 96 THR A CA 1
ATOM 716 C C . THR A 1 96 ? 31.537 1.166 -34.827 1.00 66.88 96 THR A C 1
ATOM 718 O O . THR A 1 96 ? 32.474 1.009 -35.605 1.00 66.88 96 THR A O 1
ATOM 721 N N . ALA A 1 97 ? 31.622 1.982 -33.773 1.00 69.50 97 ALA A N 1
ATOM 722 C CA . ALA A 1 97 ? 32.818 2.740 -33.416 1.00 69.50 97 ALA A CA 1
ATOM 723 C C . ALA A 1 97 ? 33.632 2.025 -32.329 1.00 69.50 97 ALA A C 1
ATOM 725 O O . ALA A 1 97 ? 33.071 1.348 -31.464 1.00 69.50 97 ALA A O 1
ATOM 726 N N . ALA A 1 98 ? 34.956 2.203 -32.363 1.00 72.25 98 ALA A N 1
ATOM 727 C CA . ALA A 1 98 ? 35.832 1.745 -31.293 1.00 72.25 98 ALA A CA 1
ATOM 728 C C . ALA A 1 98 ? 35.399 2.367 -29.948 1.00 72.25 98 ALA A C 1
ATOM 730 O O . ALA A 1 98 ? 34.974 3.528 -29.925 1.00 72.25 98 ALA A O 1
ATOM 731 N N . PRO A 1 99 ? 35.478 1.618 -28.833 1.00 70.62 99 PRO A N 1
ATOM 732 C CA . PRO A 1 99 ? 35.187 2.167 -27.517 1.00 70.62 99 PRO A CA 1
ATOM 733 C C . PRO A 1 99 ? 36.098 3.366 -27.245 1.00 70.62 99 PRO A C 1
ATOM 735 O O . PRO A 1 99 ? 37.292 3.326 -27.535 1.00 70.62 99 PRO A O 1
ATOM 738 N N . ILE A 1 100 ? 35.527 4.436 -26.693 1.00 75.88 100 ILE A N 1
ATOM 739 C CA . ILE A 1 100 ? 36.300 5.607 -26.284 1.00 75.88 100 ILE A CA 1
ATOM 740 C C . ILE A 1 100 ? 37.294 5.208 -25.184 1.00 75.88 100 ILE A C 1
ATOM 742 O O . ILE A 1 100 ? 36.902 4.808 -24.088 1.00 75.88 100 ILE A O 1
ATOM 746 N N . SER A 1 101 ? 38.589 5.301 -25.480 1.00 77.94 101 SER A N 1
ATOM 747 C CA . SER A 1 101 ? 39.645 5.165 -24.480 1.00 77.94 101 SER A CA 1
ATOM 748 C C . SER A 1 101 ? 39.835 6.508 -23.782 1.00 77.94 101 SER A C 1
ATOM 750 O O . SER A 1 101 ? 40.215 7.502 -24.400 1.00 77.94 101 SER A O 1
ATOM 752 N N . PHE A 1 102 ? 39.551 6.559 -22.481 1.00 74.88 102 PHE A N 1
ATOM 753 C CA . PHE A 1 102 ? 39.730 7.780 -21.690 1.00 74.88 102 PHE A CA 1
ATOM 754 C C . PHE A 1 102 ? 41.206 8.160 -21.497 1.00 74.88 102 PHE A C 1
ATOM 756 O O . PHE A 1 102 ? 41.499 9.339 -21.306 1.00 74.88 102 PHE A O 1
ATOM 763 N N . ALA A 1 103 ? 42.125 7.190 -21.583 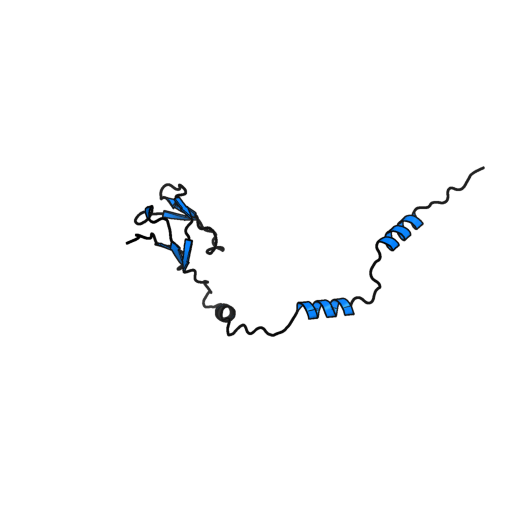1.00 81.06 103 ALA A N 1
ATOM 764 C CA . ALA A 1 103 ? 43.564 7.452 -21.585 1.00 81.06 103 ALA A CA 1
ATOM 765 C C . ALA A 1 103 ? 43.968 8.229 -22.849 1.00 81.06 103 ALA A C 1
ATOM 767 O O . ALA A 1 103 ? 44.592 9.283 -22.753 1.00 81.06 103 ALA A O 1
ATOM 768 N N . ASP A 1 104 ? 43.481 7.787 -24.011 1.00 76.75 104 ASP A N 1
ATOM 769 C CA . ASP A 1 104 ? 43.768 8.420 -25.300 1.00 76.75 104 ASP A CA 1
ATOM 770 C C . ASP A 1 104 ? 43.188 9.844 -25.349 1.00 76.75 104 ASP A C 1
ATOM 772 O O . ASP A 1 104 ? 43.829 10.766 -25.844 1.00 76.75 104 ASP A O 1
ATOM 776 N N . ILE A 1 105 ? 41.998 10.069 -24.774 1.00 78.56 105 ILE A N 1
ATOM 777 C CA . ILE A 1 105 ? 41.393 11.411 -24.672 1.00 78.56 105 ILE A CA 1
ATOM 778 C C . ILE A 1 105 ? 42.244 12.345 -23.789 1.00 78.56 105 ILE A C 1
ATOM 780 O O . ILE A 1 105 ? 42.360 13.537 -24.084 1.00 78.56 105 ILE A O 1
ATOM 784 N N . HIS A 1 106 ? 42.854 11.829 -22.717 1.00 77.25 106 HIS A N 1
ATOM 785 C CA . HIS A 1 106 ? 43.716 12.614 -21.829 1.00 77.25 106 HIS A CA 1
ATOM 786 C C . HIS A 1 106 ? 45.039 13.015 -22.505 1.00 77.25 106 HIS A C 1
ATOM 788 O O . HIS A 1 106 ? 45.474 14.165 -22.392 1.00 77.25 106 HIS A O 1
ATOM 794 N N . GLU A 1 107 ? 45.645 12.102 -23.266 1.00 73.25 107 GLU A N 1
ATOM 795 C CA . GLU A 1 107 ? 46.866 12.360 -24.040 1.00 73.25 107 GLU A CA 1
ATOM 796 C C . GLU A 1 107 ? 46.624 13.365 -25.176 1.00 73.25 107 GLU A C 1
ATOM 798 O O . GLU A 1 107 ? 47.405 14.306 -25.355 1.00 73.25 107 GLU A O 1
ATOM 803 N N . GLN A 1 108 ? 45.500 13.237 -25.892 1.00 70.50 108 GLN A N 1
ATOM 804 C CA . GLN A 1 108 ? 45.094 14.196 -26.924 1.00 70.50 108 GLN A CA 1
ATOM 805 C C . GLN A 1 108 ? 44.927 15.599 -26.334 1.00 70.50 108 GLN A C 1
ATOM 807 O O . GLN A 1 108 ? 45.483 16.544 -26.881 1.00 70.50 108 GLN A O 1
ATOM 812 N N . ASN A 1 109 ? 44.250 15.743 -25.188 1.00 69.19 109 ASN A N 1
ATOM 813 C CA . ASN A 1 109 ? 44.026 17.045 -24.546 1.00 69.19 109 ASN A CA 1
ATOM 814 C C . ASN A 1 109 ? 45.327 17.694 -24.025 1.00 69.19 109 ASN A C 1
ATOM 816 O O . ASN A 1 109 ? 45.484 18.911 -24.061 1.00 69.19 109 ASN A O 1
ATOM 820 N N . THR A 1 110 ? 46.300 16.885 -23.603 1.00 66.12 110 THR A N 1
ATOM 821 C CA . THR A 1 110 ? 47.617 17.380 -23.162 1.00 66.12 110 THR A CA 1
ATOM 822 C C . THR A 1 110 ? 48.467 17.876 -24.340 1.00 66.12 110 THR A C 1
ATOM 824 O O . THR A 1 110 ? 49.206 18.852 -24.217 1.00 66.12 110 THR A O 1
ATOM 827 N N . SER A 1 111 ? 48.312 17.260 -25.514 1.00 59.72 111 SER A N 1
ATOM 828 C CA . SER A 1 111 ? 49.069 17.594 -26.730 1.00 59.72 111 SER A CA 1
ATOM 829 C C . SER A 1 111 ? 48.650 18.926 -27.370 1.00 59.72 111 SER A C 1
ATOM 831 O O . SER A 1 111 ? 49.454 19.570 -28.037 1.00 59.72 111 SER A O 1
ATOM 833 N N . ILE A 1 112 ? 47.411 19.374 -27.138 1.00 60.69 112 ILE A N 1
ATOM 834 C CA . ILE A 1 112 ? 46.873 20.657 -27.636 1.00 60.69 112 ILE A CA 1
ATOM 835 C C . ILE A 1 112 ? 47.268 21.852 -26.750 1.00 60.69 112 ILE A C 1
ATOM 837 O O . ILE A 1 112 ? 47.087 22.996 -27.155 1.00 60.69 112 ILE A O 1
ATOM 841 N N . GLY A 1 113 ? 47.801 21.599 -25.548 1.00 57.69 113 GLY A N 1
ATOM 842 C CA . GLY A 1 113 ? 48.144 22.623 -24.554 1.00 57.69 113 GLY A CA 1
ATOM 843 C C . GLY A 1 113 ? 49.612 23.061 -24.529 1.00 57.69 113 GLY A C 1
ATOM 844 O O . GLY A 1 113 ? 49.976 23.865 -23.674 1.00 57.69 113 GLY A O 1
ATOM 845 N N . THR A 1 114 ? 50.469 22.549 -25.419 1.00 56.28 114 THR A N 1
ATOM 846 C CA . THR A 1 114 ? 51.895 22.924 -25.433 1.00 56.28 114 THR A CA 1
ATOM 847 C C . THR A 1 114 ? 52.139 24.035 -26.456 1.00 56.28 114 THR A C 1
ATOM 849 O O . THR A 1 114 ? 52.459 23.785 -27.614 1.00 56.28 114 THR A O 1
ATOM 852 N N . GLU A 1 115 ? 51.940 25.276 -26.018 1.00 60.34 115 GLU A N 1
ATOM 853 C CA . GLU A 1 115 ? 52.314 26.497 -26.740 1.00 60.34 115 GLU A CA 1
ATOM 854 C C . GLU A 1 115 ? 53.854 26.562 -26.878 1.00 60.34 115 GLU A C 1
ATOM 856 O O . GLU A 1 115 ? 54.553 26.423 -25.865 1.00 60.34 115 GLU A O 1
ATOM 861 N N . PRO A 1 116 ? 54.430 26.725 -28.087 1.00 56.06 116 PRO A N 1
ATOM 862 C CA . PRO A 1 116 ? 55.870 26.885 -28.228 1.00 56.06 116 PRO A CA 1
ATOM 863 C C . PRO A 1 116 ? 56.267 28.245 -27.648 1.00 56.06 116 PRO A C 1
ATOM 865 O O . PRO A 1 116 ? 55.859 29.293 -28.143 1.00 56.06 116 PRO A O 1
ATOM 868 N N . LYS A 1 117 ? 57.059 28.233 -26.573 1.00 58.59 117 LYS A N 1
ATOM 869 C CA . LYS A 1 117 ? 57.748 29.437 -26.107 1.00 58.59 117 LYS A CA 1
ATOM 870 C C . LYS A 1 117 ? 58.858 29.741 -27.104 1.00 58.59 117 LYS A C 1
ATOM 872 O O . LYS A 1 117 ? 59.904 29.100 -27.065 1.00 58.59 117 LYS A O 1
ATOM 877 N N . ASP A 1 118 ? 58.595 30.682 -28.003 1.00 52.69 118 ASP A N 1
ATOM 878 C CA . ASP A 1 118 ? 59.623 31.292 -28.838 1.00 52.69 118 ASP A CA 1
ATOM 879 C C . ASP A 1 118 ? 60.647 31.988 -27.924 1.00 52.69 118 ASP A C 1
ATOM 881 O O . ASP A 1 118 ? 60.342 32.982 -27.260 1.00 52.69 118 ASP A O 1
ATOM 885 N N . ASP A 1 119 ? 61.858 31.428 -27.868 1.00 50.91 119 ASP A N 1
ATOM 886 C CA . ASP A 1 119 ? 63.032 32.044 -27.252 1.00 50.91 119 ASP A CA 1
ATOM 887 C C . ASP A 1 119 ? 63.394 33.313 -28.042 1.00 50.91 119 ASP A C 1
ATOM 889 O O . ASP A 1 119 ? 63.972 33.253 -29.129 1.00 50.91 119 ASP A O 1
ATOM 893 N N . PHE A 1 120 ? 63.059 34.478 -27.488 1.00 47.16 120 PHE A N 1
ATOM 894 C CA . PHE A 1 120 ? 63.624 35.753 -27.923 1.00 47.16 120 PHE A CA 1
ATOM 895 C C . PHE A 1 120 ? 65.022 35.911 -27.306 1.00 47.16 120 PHE A C 1
ATOM 897 O O . PHE A 1 120 ? 65.150 36.071 -26.090 1.00 47.16 120 PHE A O 1
ATOM 904 N N . GLN A 1 121 ? 66.050 35.854 -28.158 1.00 49.16 121 GLN A N 1
ATOM 905 C CA . GLN A 1 121 ? 67.374 36.437 -27.897 1.00 49.16 121 GLN A CA 1
ATOM 906 C C . GLN A 1 121 ? 67.334 37.952 -28.108 1.00 49.16 121 GLN A C 1
ATOM 908 O O . GLN A 1 121 ? 66.659 38.387 -29.071 1.00 49.16 121 GLN A O 1
#

pLDDT: mean 75.81, std 12.69, range [32.91, 94.38]

Secondary structure (DSSP, 8-state):
----EEEEETTEEEEE-GGGTTS-EEEE-BTTBSSS-EEEEETTS-EEEEEEEEE------TT-HHHHHHT-TTTS------HHHHHHHHHHHH--SPP--HHHHHHHHHHTT--------

Radius of gyration: 31.68 Å; chains: 1; bounding box: 83×55×59 Å

Foldseek 3Di:
DQQWAWDDDPNWIWTDPSVCRPFDWDWDDDPVCPQDWIFIHHPVRHTPGTIHTPDDDDDDDPVPVVVVQVPPVVSPPPPVDPVVVVVVVVVVVVCPDDPDDPVVVVVVVVVVPDDDDDDDD